Protein AF-A0A915NRF5-F1 (afdb_monomer_lite)

Foldseek 3Di:
DDPVVVVVVVVVVVVVVVVVVCVCPPPVNVVVVVVVQVVQLVVQVVVVVVVCVVVDPDVVQQFDDQDPLFTDGPSLVSHDPVVSVVCCVVPGDPSVVSVVVVVVVVVVVVD

Organism: NCBI:txid298350

Radius of gyration: 23.66 Å; chains: 1; bounding box: 40×30×78 Å

pLDDT: mean 70.32, std 11.98, range [45.25, 91.25]

Structure (mmCIF, N/CA/C/O backbone):
data_AF-A0A915NRF5-F1
#
_entry.id   AF-A0A915NRF5-F1
#
loop_
_atom_site.group_PDB
_atom_site.id
_atom_site.type_symbol
_atom_site.label_atom_id
_atom_site.label_alt_id
_atom_site.label_comp_id
_atom_site.label_asym_id
_atom_site.label_entity_id
_atom_site.label_seq_id
_atom_site.pdbx_PDB_ins_code
_atom_site.Cartn_x
_atom_site.Cartn_y
_atom_site.Cartn_z
_atom_site.occupancy
_atom_site.B_iso_or_equiv
_atom_site.auth_seq_id
_atom_site.auth_comp_id
_atom_site.auth_asym_id
_atom_site.auth_atom_id
_atom_site.pdbx_PDB_model_num
ATOM 1 N N . MET A 1 1 ? 14.522 -18.903 -43.498 1.00 59.91 1 MET A N 1
ATOM 2 C CA . MET A 1 1 ? 14.548 -17.567 -42.859 1.00 59.91 1 MET A CA 1
ATOM 3 C C . MET A 1 1 ? 16.004 -17.115 -42.798 1.00 59.91 1 MET A C 1
ATOM 5 O O . MET A 1 1 ? 16.814 -17.864 -42.272 1.00 59.91 1 MET A O 1
ATOM 9 N N . ASN A 1 2 ? 16.373 -15.987 -43.415 1.00 80.50 2 ASN A N 1
ATOM 10 C CA . ASN A 1 2 ? 17.784 -15.580 -43.529 1.00 80.50 2 ASN A CA 1
ATOM 11 C C . ASN A 1 2 ? 18.325 -15.015 -42.207 1.00 80.50 2 ASN A C 1
ATOM 13 O O . ASN A 1 2 ? 17.623 -14.271 -41.525 1.00 80.50 2 ASN A O 1
ATOM 17 N N . PHE A 1 3 ? 19.595 -15.298 -41.894 1.00 81.19 3 PHE A N 1
ATOM 18 C CA . PHE A 1 3 ? 20.288 -14.841 -40.676 1.00 81.19 3 PHE A CA 1
ATOM 19 C C . PHE A 1 3 ? 20.161 -13.323 -40.447 1.00 81.19 3 PHE A C 1
ATOM 21 O O . PHE A 1 3 ? 19.862 -12.876 -39.343 1.00 81.19 3 PHE A O 1
ATOM 28 N N . LYS A 1 4 ? 20.259 -12.524 -41.520 1.00 79.25 4 LYS A N 1
ATOM 29 C CA . LYS A 1 4 ? 20.054 -11.064 -41.477 1.00 79.25 4 LYS A CA 1
ATOM 30 C C . LYS A 1 4 ? 18.655 -10.660 -40.993 1.00 79.25 4 LYS A C 1
ATOM 32 O O . LYS A 1 4 ? 18.524 -9.699 -40.245 1.00 79.25 4 LYS A O 1
ATOM 37 N N . SER A 1 5 ? 17.623 -11.405 -41.391 1.00 81.19 5 SER A N 1
ATOM 38 C CA . SER A 1 5 ? 16.240 -11.151 -40.974 1.00 81.19 5 SER A CA 1
ATOM 39 C C . SER A 1 5 ? 16.033 -11.488 -39.498 1.00 81.19 5 SER A C 1
ATOM 41 O O . SER A 1 5 ? 15.318 -10.776 -38.802 1.00 81.19 5 SER A O 1
ATOM 43 N N . LEU A 1 6 ? 16.691 -12.544 -39.009 1.00 85.06 6 LEU A N 1
ATOM 44 C CA . LEU A 1 6 ? 16.634 -12.958 -37.608 1.00 85.06 6 LEU A CA 1
ATOM 45 C C . LEU A 1 6 ? 17.324 -11.929 -36.695 1.00 85.06 6 LEU A C 1
ATOM 47 O O . LEU A 1 6 ? 16.755 -11.523 -35.686 1.00 85.06 6 LEU A O 1
ATOM 51 N N . CYS A 1 7 ? 18.496 -11.426 -37.103 1.00 86.31 7 CYS A N 1
ATOM 52 C CA . CYS A 1 7 ? 19.190 -10.335 -36.411 1.00 86.31 7 CYS A CA 1
ATOM 53 C C . CYS A 1 7 ? 18.346 -9.056 -36.329 1.00 86.31 7 CYS A C 1
ATOM 55 O O . CYS A 1 7 ? 18.306 -8.432 -35.274 1.00 86.31 7 CYS A O 1
ATOM 57 N N . PHE A 1 8 ? 17.653 -8.672 -37.406 1.00 87.25 8 PHE A N 1
ATOM 58 C CA . PHE A 1 8 ? 16.799 -7.477 -37.409 1.00 87.25 8 PHE A CA 1
ATOM 59 C C . PHE A 1 8 ? 15.612 -7.589 -36.446 1.00 87.25 8 PHE A C 1
ATOM 61 O O . PHE A 1 8 ? 15.260 -6.609 -35.788 1.00 87.25 8 PHE A O 1
ATOM 68 N N . ILE A 1 9 ? 15.010 -8.777 -36.344 1.00 88.00 9 ILE A N 1
ATOM 69 C CA . ILE A 1 9 ? 13.910 -9.047 -35.410 1.00 88.00 9 ILE A CA 1
ATOM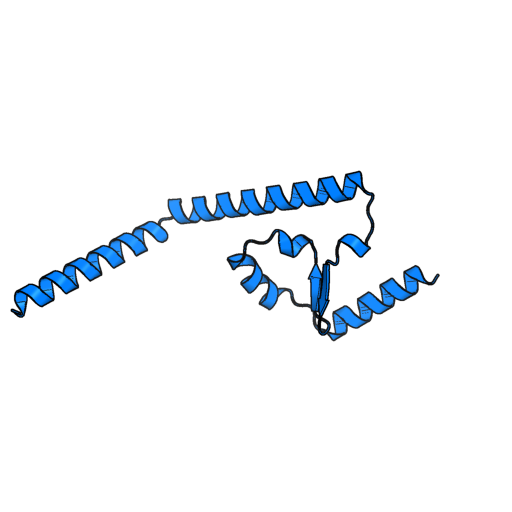 70 C C . ILE A 1 9 ? 14.413 -8.971 -33.965 1.00 88.00 9 ILE A C 1
ATOM 72 O O . ILE A 1 9 ? 13.809 -8.288 -33.141 1.00 88.00 9 ILE A O 1
ATOM 76 N N . ILE A 1 10 ? 15.548 -9.613 -33.670 1.00 89.19 10 ILE A N 1
ATOM 77 C CA . ILE A 1 10 ? 16.155 -9.587 -32.332 1.00 89.19 10 ILE A CA 1
ATOM 78 C C . ILE A 1 10 ? 16.546 -8.158 -31.941 1.00 89.19 10 ILE A C 1
ATOM 80 O O . ILE A 1 10 ? 16.243 -7.723 -30.834 1.00 89.19 10 ILE A O 1
ATOM 84 N N . LEU A 1 11 ? 17.158 -7.397 -32.852 1.00 91.25 11 LEU A N 1
ATOM 85 C CA . LEU A 1 11 ? 17.551 -6.012 -32.596 1.00 91.25 11 LEU A CA 1
ATOM 86 C C . LEU A 1 11 ? 16.337 -5.122 -32.290 1.00 91.25 11 LEU A C 1
ATOM 88 O O . LEU A 1 11 ? 16.381 -4.336 -31.347 1.00 91.25 11 LEU A O 1
ATOM 92 N N . ASN A 1 12 ? 15.240 -5.279 -33.037 1.00 87.50 12 ASN A N 1
ATOM 93 C CA . ASN A 1 12 ? 13.994 -4.556 -32.771 1.00 87.50 12 ASN A CA 1
ATOM 94 C C . ASN A 1 12 ? 13.384 -4.929 -31.417 1.00 87.50 12 ASN A C 1
ATOM 96 O O . ASN A 1 12 ? 12.937 -4.047 -30.686 1.00 87.50 12 ASN A O 1
ATOM 100 N N . LEU A 1 13 ? 13.371 -6.214 -31.058 1.00 88.12 13 LEU A N 1
ATOM 101 C CA . LEU A 1 13 ? 12.896 -6.662 -29.747 1.00 88.12 13 LEU A CA 1
ATOM 102 C C . LEU A 1 13 ? 13.720 -6.043 -28.615 1.00 88.12 13 LEU A C 1
ATOM 104 O O . LEU A 1 13 ? 13.149 -5.490 -27.678 1.00 88.12 13 LEU A O 1
ATOM 108 N N . LEU A 1 14 ? 15.049 -6.068 -28.731 1.00 90.44 14 LEU A N 1
ATOM 109 C CA . LEU A 1 14 ? 15.945 -5.477 -27.738 1.00 90.44 14 LEU A CA 1
ATOM 110 C C . LEU A 1 14 ? 15.737 -3.964 -27.609 1.00 90.44 14 LEU A C 1
ATOM 112 O O . LEU A 1 14 ? 15.640 -3.460 -26.494 1.00 90.44 14 LEU A O 1
ATOM 116 N N . LEU A 1 15 ? 15.598 -3.247 -28.727 1.00 91.12 15 LEU A N 1
ATOM 117 C CA . LEU A 1 15 ? 15.288 -1.814 -28.728 1.00 91.12 15 LEU A CA 1
ATOM 118 C C . LEU A 1 15 ? 13.968 -1.510 -28.016 1.00 91.12 15 LEU A C 1
ATOM 120 O O . LEU A 1 15 ? 13.927 -0.613 -27.178 1.00 91.12 15 LEU A O 1
ATOM 124 N N . ASN A 1 16 ? 12.910 -2.277 -28.288 1.00 85.25 16 ASN A N 1
ATOM 125 C CA . ASN A 1 16 ? 11.624 -2.095 -27.615 1.00 85.25 16 ASN A CA 1
ATOM 126 C C . ASN A 1 16 ? 11.730 -2.339 -26.104 1.00 85.25 16 ASN A C 1
ATOM 128 O O . ASN A 1 16 ? 11.222 -1.539 -25.321 1.00 85.25 16 ASN A O 1
ATOM 132 N N . VAL A 1 17 ? 12.437 -3.392 -25.679 1.00 87.88 17 VAL A N 1
ATOM 133 C CA . VAL A 1 17 ? 12.672 -3.665 -24.252 1.00 87.88 17 VAL A CA 1
ATOM 134 C C . VAL A 1 17 ? 13.436 -2.515 -23.595 1.00 87.88 17 VAL A C 1
ATOM 136 O O . VAL A 1 17 ? 13.030 -2.046 -22.535 1.00 87.88 17 VAL A O 1
ATOM 139 N N . ILE A 1 18 ? 14.498 -2.011 -24.232 1.00 88.56 18 ILE A N 1
ATOM 140 C CA . ILE A 1 18 ? 15.288 -0.884 -23.715 1.00 88.56 18 ILE A CA 1
ATOM 141 C C . ILE A 1 18 ? 14.419 0.368 -23.566 1.00 88.56 18 ILE A C 1
ATOM 143 O O . ILE A 1 18 ? 14.471 1.020 -22.524 1.00 88.56 18 ILE A O 1
ATOM 147 N N . VAL A 1 19 ? 13.598 0.688 -24.571 1.00 86.12 19 VAL A N 1
ATOM 148 C CA . VAL A 1 19 ? 12.701 1.853 -24.539 1.00 86.12 19 VAL A CA 1
ATOM 149 C C . VAL A 1 19 ? 11.688 1.735 -23.401 1.00 86.12 19 VAL A C 1
ATOM 151 O O . VAL A 1 19 ? 11.523 2.684 -22.634 1.00 86.12 19 VAL A O 1
ATOM 154 N N . VAL A 1 20 ? 11.055 0.569 -23.240 1.00 81.44 20 VAL A N 1
ATOM 155 C CA . VAL A 1 20 ? 10.091 0.328 -22.156 1.00 81.44 20 VAL A CA 1
ATOM 156 C C . VAL A 1 20 ? 10.765 0.467 -20.792 1.00 81.44 20 VAL A C 1
ATOM 158 O O . VAL A 1 20 ? 10.275 1.213 -19.948 1.00 81.44 20 VAL A O 1
ATOM 161 N N . VAL A 1 21 ? 11.915 -0.178 -20.586 1.00 78.81 21 VAL A N 1
ATOM 162 C CA . VAL A 1 21 ? 12.646 -0.138 -19.310 1.00 78.81 21 VAL A CA 1
ATOM 163 C C . VAL A 1 21 ? 13.095 1.285 -18.969 1.00 78.81 21 VAL A C 1
ATOM 165 O O . VAL A 1 21 ? 12.926 1.730 -17.831 1.00 78.81 21 VAL A O 1
ATOM 168 N N . ALA A 1 22 ? 13.635 2.023 -19.943 1.00 77.00 22 ALA A N 1
ATOM 169 C CA . ALA A 1 22 ? 14.066 3.406 -19.757 1.00 77.00 22 ALA A CA 1
ATOM 170 C C . ALA A 1 22 ? 12.892 4.326 -19.391 1.00 77.00 22 ALA A C 1
ATOM 172 O O . ALA A 1 22 ? 13.023 5.186 -18.520 1.00 77.00 22 ALA A O 1
ATOM 173 N N . PHE A 1 23 ? 11.728 4.114 -20.004 1.00 75.81 23 PHE A N 1
ATOM 174 C CA . PHE A 1 23 ? 10.518 4.866 -19.699 1.00 75.81 23 PHE A CA 1
ATOM 175 C C . PHE A 1 23 ? 9.987 4.556 -18.297 1.00 75.81 23 PHE A C 1
ATOM 177 O O . PHE A 1 23 ? 9.754 5.472 -17.511 1.00 75.81 23 PHE A O 1
ATOM 184 N N . THR A 1 24 ? 9.867 3.276 -17.935 1.00 72.19 24 THR A N 1
ATOM 185 C CA . THR A 1 24 ? 9.342 2.867 -16.622 1.00 72.19 24 THR A CA 1
ATOM 186 C C . THR A 1 24 ? 10.244 3.275 -15.457 1.00 72.19 24 THR A C 1
ATOM 188 O O . THR A 1 24 ? 9.747 3.496 -14.348 1.00 72.19 24 THR A O 1
ATOM 191 N N . ASN A 1 25 ? 11.551 3.397 -15.708 1.00 73.81 25 ASN A N 1
ATOM 192 C CA . ASN A 1 25 ? 12.550 3.835 -14.732 1.00 73.81 25 ASN A CA 1
ATOM 193 C C . ASN A 1 25 ? 12.832 5.339 -14.780 1.00 73.81 25 ASN A C 1
ATOM 195 O O . ASN A 1 25 ? 13.664 5.823 -14.010 1.00 73.81 25 ASN A O 1
ATOM 199 N N . SER A 1 26 ? 12.164 6.094 -15.658 1.00 80.81 26 SER A N 1
ATOM 200 C CA . SER A 1 26 ? 12.379 7.533 -15.705 1.00 80.81 26 SER A CA 1
ATOM 201 C C . SER A 1 26 ? 11.970 8.165 -14.363 1.00 80.81 26 SER A C 1
ATOM 203 O O . SER A 1 26 ? 10.969 7.752 -13.761 1.00 80.81 26 SER A O 1
ATOM 205 N N . PRO A 1 27 ? 12.703 9.182 -13.872 1.00 77.88 27 PRO A N 1
ATOM 206 C CA . PRO A 1 27 ? 12.399 9.810 -12.588 1.00 77.88 27 PRO A CA 1
ATOM 207 C C . PRO A 1 27 ? 10.960 10.330 -12.512 1.00 77.88 27 PRO A C 1
ATOM 209 O O . PRO A 1 27 ? 10.317 10.223 -11.472 1.00 77.88 27 PRO A O 1
ATOM 212 N N . GLN A 1 28 ? 10.433 10.842 -13.628 1.00 78.31 28 GLN A N 1
ATOM 213 C CA . GLN A 1 28 ? 9.067 11.354 -13.722 1.00 78.31 28 GLN A CA 1
ATOM 214 C C . GLN A 1 28 ? 8.030 10.242 -13.513 1.00 78.31 28 GLN A C 1
ATOM 216 O O . GLN A 1 28 ? 7.139 10.391 -12.678 1.00 78.31 28 GLN A O 1
ATOM 221 N N . TRP A 1 29 ? 8.186 9.099 -14.190 1.00 73.50 29 TRP A N 1
ATOM 222 C CA . TRP A 1 29 ? 7.283 7.952 -14.042 1.00 73.50 29 TRP A CA 1
ATOM 223 C C . TRP A 1 29 ? 7.336 7.336 -12.650 1.00 73.50 29 TRP A C 1
ATOM 225 O O . TRP A 1 29 ? 6.306 6.955 -12.092 1.00 73.50 29 TRP A O 1
ATOM 235 N N . VAL A 1 30 ? 8.530 7.245 -12.066 1.00 75.00 30 VAL A N 1
ATOM 236 C CA . VAL A 1 30 ? 8.706 6.740 -10.701 1.00 75.00 30 VAL A CA 1
ATOM 237 C C . VAL A 1 30 ? 8.032 7.671 -9.690 1.00 75.00 30 VAL A C 1
ATOM 239 O O . VAL A 1 30 ? 7.300 7.197 -8.820 1.00 75.00 30 VAL A O 1
ATOM 242 N N . MET A 1 31 ? 8.236 8.986 -9.806 1.00 70.94 31 MET A N 1
ATOM 243 C CA . MET A 1 31 ? 7.621 9.965 -8.904 1.00 70.94 31 MET A CA 1
ATOM 244 C C . MET A 1 31 ? 6.099 9.992 -9.036 1.00 70.94 31 MET A C 1
ATOM 246 O O . MET A 1 31 ? 5.406 10.040 -8.021 1.00 70.94 31 MET A O 1
ATOM 250 N N . GLN A 1 32 ? 5.569 9.903 -10.257 1.00 78.94 32 GLN A N 1
ATOM 251 C CA . GLN A 1 32 ? 4.127 9.876 -10.486 1.00 78.94 32 GLN A CA 1
ATOM 252 C C . GLN A 1 32 ? 3.485 8.630 -9.864 1.00 78.94 32 GLN A C 1
ATOM 254 O O . GLN A 1 32 ? 2.544 8.766 -9.086 1.00 78.94 32 GLN A O 1
ATOM 259 N N . ARG A 1 33 ? 4.070 7.438 -10.064 1.00 76.00 33 ARG A N 1
ATOM 260 C CA . ARG A 1 33 ? 3.610 6.203 -9.402 1.00 76.00 33 ARG A CA 1
ATOM 261 C C . ARG A 1 33 ? 3.634 6.311 -7.877 1.00 76.00 33 ARG A C 1
ATOM 263 O O . ARG A 1 33 ? 2.684 5.886 -7.225 1.00 76.00 33 ARG A O 1
ATOM 270 N N . LYS A 1 34 ? 4.689 6.899 -7.300 1.00 77.31 34 LYS A N 1
ATOM 271 C CA . LYS A 1 34 ? 4.774 7.136 -5.848 1.00 77.31 34 LYS A CA 1
ATOM 272 C C . LYS A 1 34 ? 3.706 8.117 -5.360 1.00 77.31 34 LYS A C 1
ATOM 274 O O . LYS A 1 34 ? 3.101 7.879 -4.320 1.00 77.31 34 LYS A O 1
ATOM 279 N N . SER A 1 35 ? 3.451 9.191 -6.108 1.00 80.94 35 SER A N 1
ATOM 280 C CA . SER A 1 35 ? 2.414 10.175 -5.775 1.00 80.94 35 SER A CA 1
ATOM 281 C C . SER A 1 35 ? 1.015 9.564 -5.827 1.00 80.94 35 SER A C 1
ATOM 283 O O . SER A 1 35 ? 0.228 9.758 -4.902 1.00 80.94 35 SER A O 1
ATOM 285 N N . ASP A 1 36 ? 0.713 8.787 -6.866 1.00 83.50 36 ASP A N 1
ATOM 286 C CA . ASP A 1 36 ? -0.584 8.129 -7.017 1.00 83.50 36 ASP A CA 1
ATOM 287 C C . ASP A 1 36 ? -0.812 7.087 -5.918 1.00 83.50 36 ASP A C 1
ATOM 289 O O . ASP A 1 36 ? -1.902 7.025 -5.342 1.00 83.50 36 ASP A O 1
ATOM 293 N N . ARG A 1 37 ? 0.241 6.344 -5.552 1.00 78.06 37 ARG A N 1
ATOM 294 C CA . ARG A 1 37 ? 0.228 5.406 -4.423 1.00 78.06 37 ARG A CA 1
ATOM 295 C C . ARG A 1 37 ? -0.019 6.121 -3.094 1.00 78.06 37 ARG A C 1
ATOM 297 O O . ARG A 1 37 ? -0.908 5.726 -2.347 1.00 78.06 37 ARG A O 1
ATOM 304 N N . TYR A 1 38 ? 0.680 7.228 -2.838 1.00 79.44 38 TYR A N 1
ATOM 305 C CA . TYR A 1 38 ? 0.456 8.051 -1.646 1.00 79.44 38 TYR A CA 1
ATOM 306 C C . TYR A 1 38 ? -0.994 8.560 -1.571 1.00 79.44 38 TYR A C 1
ATOM 308 O O . TYR A 1 38 ? -1.661 8.380 -0.555 1.00 79.44 38 TYR A O 1
ATOM 316 N N . LYS A 1 39 ? -1.522 9.117 -2.670 1.00 85.06 39 LYS A N 1
ATOM 317 C CA . LYS A 1 39 ? -2.910 9.610 -2.746 1.00 85.06 39 LYS A CA 1
ATOM 318 C C . LYS A 1 39 ? -3.944 8.500 -2.569 1.00 85.06 39 LYS A C 1
ATOM 320 O O . LYS A 1 39 ? -5.068 8.766 -2.141 1.00 85.06 39 LYS A O 1
ATOM 325 N N . PHE A 1 40 ? -3.634 7.272 -2.975 1.00 84.94 40 PHE A N 1
ATOM 326 C CA . PHE A 1 40 ? -4.496 6.121 -2.725 1.00 84.94 40 PHE A CA 1
ATOM 327 C C . PHE A 1 40 ? -4.529 5.786 -1.228 1.00 84.94 40 PHE A C 1
ATOM 329 O O . PHE A 1 40 ? -5.613 5.792 -0.638 1.00 84.94 40 PHE A O 1
ATOM 336 N N . ASN A 1 41 ? -3.357 5.598 -0.614 1.00 80.56 41 ASN A N 1
ATOM 337 C CA . ASN A 1 41 ? -3.229 5.252 0.803 1.00 80.56 41 ASN A CA 1
ATOM 338 C C . ASN A 1 41 ? -3.890 6.322 1.692 1.00 80.56 41 ASN A C 1
ATOM 340 O O . ASN A 1 41 ? -4.684 5.998 2.574 1.00 80.56 41 ASN A O 1
ATOM 344 N N . GLU A 1 42 ? -3.636 7.604 1.413 1.00 82.50 42 GLU A N 1
ATOM 345 C CA . GLU A 1 42 ? -4.211 8.741 2.142 1.00 82.50 42 GLU A CA 1
ATOM 346 C C .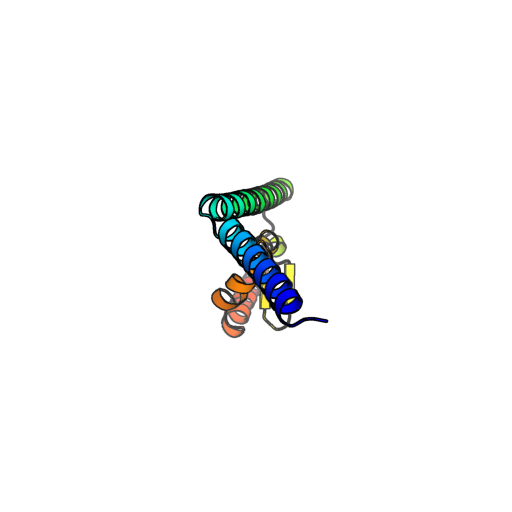 GLU A 1 42 ? -5.746 8.754 2.073 1.00 82.50 42 GLU A C 1
ATOM 348 O O . GLU A 1 42 ? -6.421 8.874 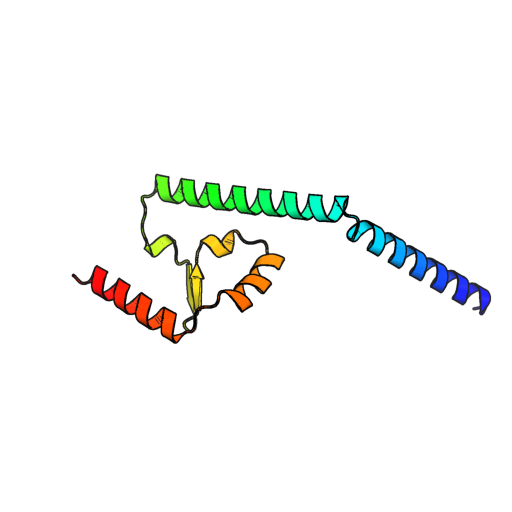3.097 1.00 82.50 42 GLU A O 1
ATOM 353 N N . ARG A 1 43 ? -6.325 8.559 0.879 1.00 87.00 43 ARG A N 1
ATOM 354 C CA . ARG A 1 43 ? -7.787 8.503 0.711 1.00 87.00 43 ARG A CA 1
ATOM 355 C C . ARG A 1 43 ? -8.413 7.332 1.461 1.00 87.00 43 ARG A C 1
ATOM 357 O O . ARG A 1 43 ? -9.490 7.494 2.031 1.00 87.00 43 ARG A O 1
ATOM 364 N N . CYS A 1 44 ? -7.768 6.169 1.456 1.00 85.06 44 CYS A N 1
ATOM 365 C CA . CYS A 1 44 ? -8.254 5.005 2.188 1.00 85.06 44 CYS A CA 1
ATOM 366 C C . CYS A 1 44 ? -8.221 5.239 3.707 1.00 85.06 44 CYS A C 1
ATOM 368 O O . CYS A 1 44 ? -9.2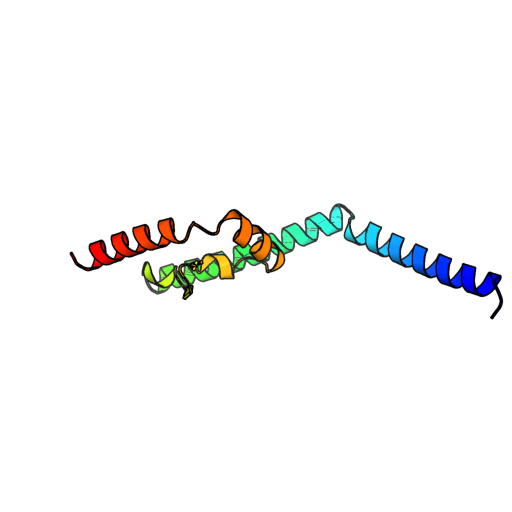34 5.045 4.380 1.00 85.06 44 CYS A O 1
ATOM 370 N N . MET A 1 45 ? -7.100 5.745 4.231 1.00 80.69 45 MET A N 1
ATOM 371 C CA . MET A 1 45 ? -6.939 6.032 5.659 1.00 80.69 45 MET A CA 1
ATOM 372 C C . MET A 1 45 ? -7.945 7.072 6.156 1.00 80.69 45 MET A C 1
ATOM 374 O O . MET A 1 45 ? -8.534 6.892 7.220 1.00 80.69 45 MET A O 1
ATOM 378 N N . ASN A 1 46 ? -8.200 8.122 5.370 1.00 84.50 46 ASN A N 1
ATOM 379 C CA . ASN A 1 46 ? -9.201 9.130 5.717 1.00 84.50 46 ASN A CA 1
ATOM 380 C C . ASN A 1 46 ? -10.614 8.534 5.782 1.00 84.50 46 ASN A C 1
ATOM 382 O O . ASN A 1 46 ? -11.335 8.805 6.734 1.00 84.50 46 ASN A O 1
ATOM 386 N N . ARG A 1 47 ? -10.993 7.640 4.856 1.00 83.31 47 ARG A N 1
ATOM 387 C CA . ARG A 1 47 ? -12.290 6.940 4.943 1.00 83.31 47 ARG A CA 1
ATOM 388 C C . ARG A 1 47 ? -12.400 6.080 6.198 1.00 83.31 47 ARG A C 1
ATOM 390 O O . ARG A 1 47 ? -13.434 6.100 6.856 1.00 83.31 47 ARG A O 1
ATOM 397 N N . GLN A 1 48 ? -11.346 5.337 6.541 1.00 77.88 48 GLN A N 1
ATOM 398 C CA . GLN A 1 48 ? -11.344 4.532 7.765 1.00 77.88 48 GLN A CA 1
ATOM 399 C C . GLN A 1 48 ? -11.455 5.407 9.016 1.00 77.88 48 GLN A C 1
ATOM 401 O O . GLN A 1 48 ? -12.172 5.050 9.950 1.00 77.88 48 GLN A O 1
ATOM 406 N N . LYS A 1 49 ? -10.779 6.560 9.029 1.00 77.06 49 LYS A N 1
ATOM 407 C CA . LYS A 1 49 ? -10.893 7.548 10.102 1.00 77.06 49 LYS A CA 1
ATOM 408 C C . LYS A 1 49 ? -12.324 8.078 10.217 1.00 77.06 49 LYS A C 1
ATOM 410 O O . LYS A 1 49 ? -12.879 8.027 11.310 1.00 77.06 49 LYS A O 1
ATOM 415 N N . ASP A 1 50 ? -12.938 8.490 9.111 1.00 82.62 50 ASP A N 1
ATOM 416 C CA . ASP A 1 50 ? -14.320 8.984 9.091 1.00 82.62 50 ASP A CA 1
ATOM 417 C C . ASP A 1 50 ? -15.308 7.920 9.599 1.00 82.62 50 ASP A C 1
ATOM 419 O O . ASP A 1 50 ? -16.244 8.222 10.338 1.00 82.62 50 ASP A O 1
ATOM 423 N N . GLU A 1 51 ? -15.104 6.650 9.235 1.00 77.62 51 GLU A N 1
ATOM 424 C CA . GLU A 1 51 ? -15.894 5.536 9.767 1.00 77.62 51 GLU A CA 1
ATOM 425 C C . GLU A 1 51 ? -15.704 5.368 11.280 1.00 77.62 51 GLU A C 1
ATOM 427 O O . GLU A 1 51 ? -16.681 5.184 12.009 1.00 77.62 51 GLU A O 1
ATOM 432 N N . LEU A 1 52 ? -14.466 5.431 11.773 1.00 72.19 52 LEU A N 1
ATOM 433 C CA . LEU A 1 52 ? -14.171 5.324 13.204 1.00 72.19 52 LEU A CA 1
ATOM 434 C C . LEU A 1 52 ? -14.779 6.486 13.999 1.00 72.19 52 LEU A C 1
ATOM 436 O O . LEU A 1 52 ? -15.316 6.261 15.081 1.00 72.19 52 LEU A O 1
ATOM 440 N N . GLU A 1 53 ? -14.743 7.704 13.461 1.00 74.56 53 GLU A N 1
ATOM 441 C CA . GLU A 1 53 ? -15.370 8.877 14.078 1.00 74.56 53 GLU A CA 1
ATOM 442 C C . GLU A 1 53 ? -16.901 8.753 14.100 1.00 74.56 53 GLU A C 1
ATOM 444 O O . GLU A 1 53 ? -17.524 9.029 15.124 1.00 74.56 53 GLU A O 1
ATOM 449 N N . ARG A 1 54 ? -17.519 8.264 13.015 1.00 75.50 54 ARG A N 1
ATOM 450 C CA . ARG A 1 54 ? -18.982 8.092 12.928 1.00 75.50 54 ARG A CA 1
ATOM 451 C C . ARG A 1 54 ? -19.535 7.017 13.854 1.00 75.50 54 ARG A C 1
ATOM 453 O O . ARG A 1 54 ? -20.637 7.172 14.371 1.00 75.50 54 ARG A O 1
ATOM 460 N N . PHE A 1 55 ? -18.821 5.909 14.018 1.00 69.06 55 PHE A N 1
ATOM 461 C CA . PHE A 1 55 ? -19.310 4.757 14.781 1.00 69.06 55 PHE A CA 1
ATOM 462 C C . PHE A 1 55 ? -18.724 4.657 16.198 1.00 69.06 55 PHE A C 1
ATOM 464 O O . PHE A 1 55 ? -19.040 3.709 16.920 1.00 69.06 55 PHE A O 1
ATOM 471 N N . GLY A 1 56 ? -17.890 5.621 16.595 1.00 61.31 56 GLY A N 1
ATOM 472 C CA . GLY A 1 56 ? -17.130 5.592 17.838 1.00 61.31 56 GLY A CA 1
ATOM 473 C C . GLY A 1 56 ? -15.898 4.683 17.751 1.00 61.31 56 GLY A C 1
ATOM 474 O O . GLY A 1 56 ? -15.876 3.674 17.040 1.00 61.31 56 GLY A O 1
ATOM 475 N N . VAL A 1 57 ? -14.854 5.038 18.507 1.00 57.03 57 VAL A N 1
ATOM 476 C CA . VAL A 1 57 ? -13.577 4.311 18.551 1.00 57.03 57 VAL A CA 1
ATOM 477 C C . VAL A 1 57 ? -13.770 2.974 19.274 1.00 57.03 57 VAL A C 1
ATOM 479 O O . VAL A 1 57 ? -13.499 2.845 20.463 1.00 57.03 57 VAL A O 1
ATOM 482 N N . GLN A 1 58 ? -14.266 1.959 18.569 1.00 57.28 58 GLN A N 1
ATOM 483 C CA . GLN A 1 58 ? -14.258 0.589 19.074 1.00 57.28 58 GLN A CA 1
ATOM 484 C C . GLN A 1 58 ? -12.885 -0.035 18.768 1.00 57.28 58 GLN A C 1
ATOM 486 O O . GLN A 1 58 ? -12.599 -0.299 17.598 1.00 57.28 58 GLN A O 1
ATOM 491 N N . PRO A 1 59 ? -12.030 -0.310 19.774 1.00 51.75 59 PRO A N 1
ATOM 492 C CA . PRO A 1 59 ? -10.671 -0.826 19.563 1.00 51.75 59 PRO A CA 1
ATOM 493 C C . PRO A 1 59 ? -10.630 -2.163 18.803 1.00 51.75 59 PRO A C 1
ATOM 495 O O . PRO A 1 59 ? -9.646 -2.464 18.131 1.00 51.75 59 PRO A O 1
ATOM 498 N N . LEU A 1 60 ? -11.720 -2.937 18.834 1.00 50.72 60 LEU A N 1
ATOM 499 C CA . LEU A 1 60 ? -11.868 -4.187 18.084 1.00 50.72 60 LEU A CA 1
ATOM 500 C C . LEU A 1 60 ? -12.021 -4.002 16.566 1.00 50.72 60 LEU A C 1
ATOM 502 O O . LEU A 1 60 ? -11.709 -4.929 15.830 1.00 50.72 60 LEU A O 1
ATOM 506 N N . ARG A 1 61 ? -12.423 -2.823 16.068 1.00 55.12 61 ARG A N 1
ATOM 507 C CA . ARG A 1 61 ? -12.516 -2.569 14.614 1.00 55.12 61 ARG A CA 1
ATOM 508 C C . ARG A 1 61 ? -11.162 -2.355 13.945 1.00 55.12 61 ARG A C 1
ATOM 510 O O . ARG A 1 61 ? -11.091 -2.328 12.722 1.00 55.12 61 ARG A O 1
ATOM 517 N N . ALA A 1 62 ? -10.095 -2.187 14.724 1.00 58.06 62 ALA A N 1
ATOM 518 C CA . ALA A 1 62 ? -8.744 -2.069 14.190 1.00 58.06 62 ALA A CA 1
ATOM 519 C C . ALA A 1 62 ? -8.142 -3.431 13.799 1.00 58.06 62 ALA A C 1
ATOM 521 O O . ALA A 1 62 ? -7.165 -3.456 13.053 1.00 58.06 62 ALA A O 1
ATOM 522 N N . VAL A 1 63 ? -8.710 -4.548 14.276 1.00 59.50 63 VAL A N 1
ATOM 523 C CA . VAL A 1 63 ? -8.240 -5.910 13.988 1.00 59.50 63 VAL A CA 1
ATOM 524 C C . VAL A 1 63 ? -9.265 -6.617 13.106 1.00 59.50 63 VAL A C 1
ATOM 526 O O . VAL A 1 63 ? -10.400 -6.827 13.516 1.00 59.50 63 VAL A O 1
ATOM 529 N N . VAL A 1 64 ? -8.859 -6.988 11.894 1.00 60.28 64 VAL A N 1
ATOM 530 C CA . VAL A 1 64 ? -9.747 -7.593 10.884 1.00 60.28 64 VAL A CA 1
ATOM 531 C C . VAL A 1 64 ? -9.740 -9.117 10.985 1.00 60.28 64 VAL A C 1
ATOM 533 O O . VAL A 1 64 ? -10.771 -9.759 10.812 1.00 60.28 64 VAL A O 1
ATOM 536 N N . ALA A 1 65 ? -8.587 -9.713 11.298 1.00 59.41 65 ALA A N 1
ATOM 537 C CA . ALA A 1 65 ? -8.452 -11.156 11.456 1.00 59.41 65 ALA A CA 1
ATOM 538 C C . ALA A 1 65 ? -7.268 -11.526 12.357 1.00 59.41 65 ALA A C 1
ATOM 540 O O . ALA A 1 65 ? -6.246 -10.838 12.396 1.00 59.41 65 ALA A O 1
ATOM 541 N N . VAL A 1 66 ? -7.396 -12.668 13.035 1.00 57.50 66 VAL A N 1
ATOM 542 C CA . VAL A 1 66 ? -6.283 -13.364 13.690 1.00 57.50 66 VAL A CA 1
ATOM 543 C C . VAL A 1 66 ? -6.205 -14.763 13.086 1.00 57.50 66 VAL A C 1
ATOM 545 O O . VAL A 1 66 ? -7.094 -15.581 13.310 1.00 57.50 66 VAL A O 1
ATOM 548 N N . LYS A 1 67 ? -5.159 -15.050 12.303 1.00 52.81 67 LYS A N 1
ATOM 549 C CA . LYS A 1 67 ? -4.923 -16.382 11.716 1.00 52.81 67 LYS A CA 1
ATOM 550 C C . LYS A 1 67 ? -3.517 -16.841 12.073 1.00 52.81 67 LYS A C 1
ATOM 552 O O . LYS A 1 67 ? -2.554 -16.144 11.771 1.00 52.81 67 LYS A O 1
ATOM 557 N N . ASN A 1 68 ? -3.389 -17.995 12.731 1.00 53.78 68 ASN A N 1
ATOM 558 C CA . ASN A 1 68 ? -2.099 -18.575 13.138 1.00 53.78 68 ASN A CA 1
ATOM 559 C C . ASN A 1 68 ? -1.174 -17.566 13.849 1.00 53.78 68 ASN A C 1
ATOM 561 O O . ASN A 1 68 ? -0.002 -17.438 13.499 1.00 53.78 68 ASN A O 1
ATOM 565 N N . SER A 1 69 ? -1.715 -16.801 14.803 1.00 55.75 69 SER A N 1
ATOM 566 C CA . SER A 1 69 ? -0.974 -15.768 15.549 1.00 55.75 69 SER A CA 1
ATOM 567 C C . SER A 1 69 ? -0.483 -14.582 14.714 1.00 55.75 69 SER A C 1
ATOM 569 O O . SER A 1 69 ? 0.286 -13.778 15.227 1.00 55.75 69 SER A O 1
ATOM 571 N N . SER A 1 70 ? -0.919 -14.449 13.460 1.00 54.34 70 SER A N 1
ATOM 572 C CA . SER A 1 70 ? -0.707 -13.250 12.648 1.00 54.34 70 SER A CA 1
ATOM 573 C C . SER A 1 70 ? -1.881 -12.300 12.866 1.00 54.34 70 SER A C 1
ATOM 575 O O . SER A 1 70 ? -3.040 -12.707 12.754 1.00 54.34 70 SER A O 1
ATOM 577 N N . LEU A 1 71 ? -1.573 -11.058 13.238 1.00 62.66 71 LEU A N 1
ATOM 578 C CA . LEU A 1 71 ? -2.552 -10.021 13.543 1.00 62.66 71 LEU A CA 1
ATOM 579 C C . LEU A 1 71 ? -2.725 -9.139 12.308 1.00 62.66 71 LEU A C 1
ATOM 581 O O . LEU A 1 71 ? -1.781 -8.467 11.897 1.00 62.66 71 LEU A O 1
ATOM 585 N N . TRP A 1 72 ? -3.920 -9.156 11.717 1.00 62.19 72 TRP A N 1
ATOM 586 C CA . TRP A 1 72 ? -4.234 -8.312 10.569 1.00 62.19 72 TRP A CA 1
ATOM 587 C C . TRP A 1 72 ? -4.862 -7.007 11.043 1.00 62.19 72 TRP A C 1
ATOM 589 O O . TRP A 1 72 ? -5.993 -6.994 11.542 1.00 62.19 72 TRP A O 1
ATOM 599 N N . LEU A 1 73 ? -4.116 -5.912 10.914 1.00 67.81 73 LEU A N 1
ATOM 600 C CA . LEU A 1 73 ? -4.617 -4.576 11.209 1.00 67.81 73 LEU A CA 1
ATOM 601 C C . LEU A 1 73 ? -5.391 -4.021 10.018 1.00 67.81 73 LEU A C 1
ATOM 603 O O . LEU A 1 73 ? -4.986 -4.179 8.870 1.00 67.81 73 LEU A O 1
ATOM 607 N N . ARG A 1 74 ? -6.468 -3.290 10.299 1.00 66.19 74 ARG A N 1
ATOM 608 C CA . ARG A 1 74 ? -7.305 -2.654 9.274 1.00 66.19 74 ARG A CA 1
ATOM 609 C C . ARG A 1 74 ? -6.548 -1.601 8.459 1.00 66.19 74 ARG A C 1
ATOM 611 O O . ARG A 1 74 ? -6.835 -1.415 7.283 1.00 66.19 74 ARG A O 1
ATOM 618 N N . CYS A 1 75 ? -5.514 -0.981 9.032 1.00 67.00 75 CYS A N 1
ATOM 619 C CA . CYS A 1 75 ? -4.644 -0.057 8.299 1.00 67.00 75 CYS A CA 1
ATOM 620 C C . CYS A 1 75 ? -3.830 -0.737 7.183 1.00 67.00 75 CYS A C 1
ATOM 622 O O . CYS A 1 75 ? -3.461 -0.066 6.222 1.00 67.00 75 CYS A O 1
ATOM 624 N N . PHE A 1 76 ? -3.595 -2.055 7.255 1.00 71.88 76 PHE A N 1
ATOM 625 C CA . PHE A 1 76 ? -2.947 -2.796 6.169 1.00 71.88 76 PHE A CA 1
ATOM 626 C C . PHE A 1 76 ? -3.858 -2.978 4.951 1.00 71.88 76 PHE A C 1
ATOM 628 O O . PHE A 1 76 ? -3.352 -3.179 3.855 1.00 71.88 76 PHE A O 1
ATOM 635 N N . GLU A 1 77 ? -5.180 -2.817 5.091 1.00 72.81 77 GLU A N 1
ATOM 636 C CA . GLU A 1 77 ? -6.101 -2.800 3.941 1.00 72.81 77 GLU A CA 1
ATOM 637 C C . GLU A 1 77 ? -5.884 -1.579 3.035 1.00 72.81 77 GLU A C 1
ATOM 639 O O . GLU A 1 77 ? -6.265 -1.599 1.867 1.00 72.81 77 GLU A O 1
ATOM 644 N N . CYS A 1 78 ? -5.280 -0.513 3.568 1.00 76.62 78 CYS A N 1
ATOM 645 C CA . CYS A 1 78 ? -4.977 0.701 2.818 1.00 76.62 78 CYS A CA 1
ATOM 646 C C . CYS A 1 78 ? -3.592 0.690 2.167 1.00 76.62 78 CYS A C 1
ATOM 648 O O . CYS A 1 78 ? -3.249 1.664 1.498 1.00 76.62 78 CYS A O 1
ATOM 650 N N . LEU A 1 79 ? -2.793 -0.364 2.364 1.00 71.75 79 LEU A N 1
ATOM 651 C CA . LEU A 1 79 ? -1.520 -0.507 1.669 1.00 71.75 79 LEU A CA 1
ATOM 652 C C . LEU A 1 79 ? -1.759 -0.942 0.228 1.00 71.75 79 LEU A C 1
ATOM 654 O O . LEU A 1 79 ? -2.604 -1.787 -0.067 1.00 71.75 79 LEU A O 1
ATOM 658 N N . HIS A 1 80 ? -0.967 -0.381 -0.677 1.00 70.62 80 HIS A N 1
ATOM 659 C CA . HIS A 1 80 ? -0.871 -0.918 -2.022 1.00 70.62 80 HIS A CA 1
ATOM 660 C C . HIS A 1 80 ? -0.293 -2.347 -1.955 1.00 70.62 80 HIS A C 1
ATOM 662 O O . HIS A 1 80 ? 0.609 -2.563 -1.148 1.00 70.62 80 HIS A O 1
ATOM 668 N N . PRO A 1 81 ? -0.737 -3.304 -2.794 1.00 65.94 81 PRO A N 1
ATOM 669 C CA . PRO A 1 81 ? -0.249 -4.690 -2.764 1.00 65.94 81 PRO A CA 1
ATOM 670 C C . PRO A 1 81 ? 1.283 -4.798 -2.750 1.00 65.94 81 PRO A C 1
ATOM 672 O O . PRO A 1 81 ? 1.847 -5.435 -1.873 1.00 65.94 81 PRO A O 1
ATOM 675 N N . ASP A 1 82 ? 1.953 -4.055 -3.634 1.00 65.94 82 ASP A N 1
ATOM 676 C CA . ASP A 1 82 ? 3.420 -3.981 -3.674 1.00 65.94 82 ASP A CA 1
ATOM 677 C C . ASP A 1 82 ? 4.079 -3.487 -2.368 1.00 65.94 82 ASP A C 1
ATOM 679 O O . ASP A 1 82 ? 5.228 -3.825 -2.105 1.00 65.94 82 ASP A O 1
ATOM 683 N N . ASP A 1 83 ? 3.397 -2.649 -1.578 1.00 65.75 83 ASP A N 1
ATOM 684 C CA . ASP A 1 83 ? 3.899 -2.186 -0.275 1.00 65.75 83 ASP A CA 1
ATOM 685 C C . ASP A 1 83 ? 3.561 -3.188 0.840 1.00 65.75 83 ASP A C 1
ATOM 687 O O . ASP A 1 83 ? 4.249 -3.229 1.858 1.00 65.75 83 ASP A O 1
ATOM 691 N N . ALA A 1 84 ? 2.486 -3.967 0.675 1.00 61.72 84 ALA A N 1
ATOM 692 C CA . ALA A 1 84 ? 2.014 -4.935 1.658 1.00 61.72 84 ALA A CA 1
ATOM 693 C C . ALA A 1 84 ? 2.994 -6.104 1.814 1.00 61.72 84 ALA A C 1
ATOM 695 O O . ALA A 1 84 ? 3.270 -6.496 2.946 1.00 61.72 84 ALA A O 1
ATOM 696 N N . ASP A 1 85 ? 3.576 -6.585 0.711 1.00 60.50 85 ASP A N 1
ATOM 697 C CA . ASP A 1 85 ? 4.577 -7.660 0.730 1.00 60.50 85 ASP A CA 1
ATOM 698 C C . ASP A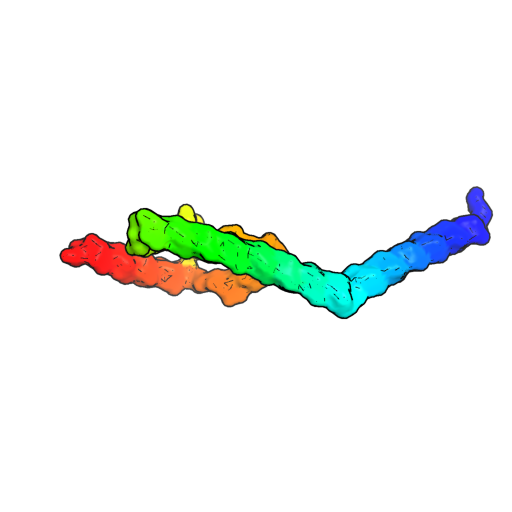 1 85 ? 5.856 -7.221 1.468 1.00 60.50 85 ASP A C 1
ATOM 700 O O . ASP A 1 85 ? 6.377 -7.937 2.323 1.00 60.50 85 ASP A O 1
ATOM 704 N N . GLU A 1 86 ? 6.331 -5.993 1.216 1.00 61.38 86 GLU A N 1
ATOM 705 C CA . GLU A 1 86 ? 7.506 -5.444 1.907 1.00 61.38 86 GLU A CA 1
ATOM 706 C C . GLU A 1 86 ? 7.232 -5.191 3.401 1.00 61.38 86 GLU A C 1
ATOM 708 O O . GLU A 1 86 ? 8.121 -5.345 4.249 1.00 61.38 86 GLU A O 1
ATOM 713 N N . LEU A 1 87 ? 6.002 -4.794 3.745 1.00 62.22 87 LEU A N 1
ATOM 714 C CA . LEU A 1 87 ? 5.605 -4.590 5.132 1.00 62.22 87 LEU A CA 1
ATOM 715 C C . LEU A 1 87 ? 5.394 -5.904 5.878 1.00 62.22 87 LEU A C 1
ATOM 717 O O . LEU A 1 87 ? 5.759 -5.956 7.050 1.00 62.22 87 LEU A O 1
ATOM 721 N N . GLU A 1 88 ? 4.840 -6.951 5.262 1.00 58.12 88 GLU A N 1
ATOM 722 C CA . GLU A 1 88 ? 4.634 -8.229 5.952 1.00 58.12 88 GLU A CA 1
ATOM 723 C C . GLU A 1 88 ? 5.972 -8.788 6.451 1.00 58.12 88 GLU A C 1
ATOM 725 O O . GLU A 1 88 ? 6.084 -9.154 7.621 1.00 58.12 88 GLU A O 1
ATOM 730 N N . ASP A 1 89 ? 7.022 -8.732 5.634 1.00 59.84 89 ASP A N 1
ATOM 731 C CA . ASP A 1 89 ? 8.347 -9.217 6.025 1.00 59.84 89 ASP A CA 1
ATOM 732 C C . ASP A 1 89 ? 9.011 -8.364 7.121 1.00 59.84 89 ASP A C 1
ATOM 734 O O . ASP A 1 89 ? 9.727 -8.889 7.978 1.00 59.84 89 ASP A O 1
ATOM 738 N N . LYS A 1 90 ? 8.770 -7.045 7.136 1.00 59.56 90 LYS A N 1
ATOM 739 C CA . LYS A 1 90 ? 9.399 -6.115 8.096 1.00 59.56 90 LYS A CA 1
ATOM 740 C C . LYS A 1 90 ? 8.628 -5.940 9.401 1.00 59.56 90 LYS A C 1
ATOM 742 O O . LYS A 1 90 ? 9.238 -5.668 10.435 1.00 59.56 90 LYS A O 1
ATOM 747 N N . TRP A 1 91 ? 7.301 -6.028 9.357 1.00 57.38 91 TRP A N 1
ATOM 748 C CA . TRP A 1 91 ? 6.416 -5.632 10.455 1.00 57.38 91 TRP A CA 1
ATOM 749 C C . TRP A 1 91 ? 5.685 -6.786 11.126 1.00 57.38 91 TRP A C 1
ATOM 751 O O . TRP A 1 91 ? 5.053 -6.529 12.152 1.00 57.38 91 TRP A O 1
ATOM 761 N N . LYS A 1 92 ? 5.770 -8.028 10.622 1.00 60.28 92 LYS A N 1
ATOM 762 C CA . LYS A 1 92 ? 5.153 -9.191 11.277 1.00 60.28 92 LYS A CA 1
ATOM 763 C C . LYS A 1 92 ? 5.719 -9.332 12.690 1.00 60.28 92 LYS A C 1
ATOM 765 O O . LYS A 1 92 ? 6.868 -9.745 12.865 1.00 60.28 92 LYS A O 1
ATOM 770 N N . PRO A 1 93 ? 4.944 -8.981 13.732 1.00 56.25 93 PRO A N 1
ATOM 771 C CA . PRO A 1 93 ? 5.419 -9.153 15.086 1.00 56.25 93 PRO A CA 1
ATOM 772 C C . PRO A 1 93 ? 5.571 -10.651 15.328 1.00 56.25 93 PRO A C 1
ATOM 774 O O . PRO A 1 93 ? 4.804 -11.456 14.789 1.00 56.25 93 PRO A O 1
ATOM 777 N N . SER A 1 94 ? 6.537 -11.045 16.159 1.00 59.59 94 SER A N 1
ATOM 778 C CA . SER A 1 94 ? 6.676 -12.460 16.481 1.00 59.59 94 SER A CA 1
ATOM 779 C C . SER A 1 94 ? 5.351 -12.998 17.055 1.00 59.59 94 SER A C 1
ATOM 781 O O . SER A 1 94 ? 4.685 -12.298 17.832 1.00 59.59 94 SER A O 1
ATOM 783 N N . PRO A 1 95 ? 4.951 -14.238 16.720 1.00 56.19 95 PRO A N 1
ATOM 784 C CA . PRO A 1 95 ? 3.729 -14.857 17.243 1.00 56.19 95 PRO A CA 1
ATOM 785 C C . PRO A 1 95 ? 3.591 -14.738 18.772 1.00 56.19 95 PRO A C 1
ATOM 787 O O . PRO A 1 95 ? 2.507 -14.522 19.314 1.00 56.19 95 PRO A O 1
ATOM 790 N N . SER A 1 96 ? 4.722 -14.809 19.475 1.00 55.97 96 SER A N 1
ATOM 791 C CA . SER A 1 96 ? 4.843 -14.682 20.928 1.00 55.97 96 SER A CA 1
ATOM 792 C C . SER A 1 96 ? 4.703 -13.243 21.455 1.00 55.97 96 SER A C 1
ATOM 794 O O . SER A 1 96 ? 4.348 -13.051 22.621 1.00 55.97 96 SER A O 1
ATOM 796 N N . ALA A 1 97 ? 4.942 -12.211 20.641 1.00 58.94 97 ALA A N 1
ATOM 797 C CA . ALA A 1 97 ? 4.627 -10.822 20.983 1.00 58.94 97 ALA A CA 1
ATOM 798 C C . ALA A 1 97 ? 3.120 -10.536 20.863 1.00 58.94 97 ALA A C 1
ATOM 800 O O . ALA A 1 97 ? 2.544 -9.895 21.745 1.00 58.94 97 ALA A O 1
ATOM 801 N N . ILE A 1 98 ? 2.470 -11.070 19.823 1.00 58.69 98 ILE A N 1
ATOM 802 C CA . ILE A 1 98 ? 1.024 -10.919 19.592 1.00 58.69 98 ILE A CA 1
ATOM 803 C C . ILE A 1 98 ? 0.223 -11.618 20.693 1.00 58.69 98 ILE A C 1
ATOM 805 O O . ILE A 1 98 ? -0.651 -10.995 21.296 1.00 58.69 98 ILE A O 1
ATOM 809 N N . GLY A 1 99 ? 0.563 -12.869 21.025 1.00 56.97 99 GLY A N 1
ATOM 810 C CA . GLY A 1 99 ? -0.142 -13.633 22.062 1.00 56.97 99 GLY A CA 1
ATOM 811 C C . GLY A 1 99 ? -0.151 -12.939 23.430 1.00 56.97 99 GLY A C 1
ATOM 812 O O . GLY A 1 99 ? -1.195 -12.853 24.075 1.00 56.97 99 GLY A O 1
ATOM 813 N N . ARG A 1 100 ? 0.986 -12.354 23.839 1.00 61.62 100 ARG A N 1
ATOM 814 C CA . ARG A 1 100 ? 1.094 -11.593 25.098 1.00 61.62 100 ARG A CA 1
ATOM 815 C C . ARG A 1 100 ? 0.231 -10.332 25.095 1.00 61.62 100 ARG A C 1
ATOM 817 O O . ARG A 1 100 ? -0.398 -10.014 26.102 1.00 61.62 100 ARG A O 1
ATOM 824 N N . ARG A 1 101 ? 0.171 -9.622 23.965 1.00 60.66 101 ARG A N 1
ATOM 825 C CA . ARG A 1 101 ? -0.591 -8.370 23.854 1.00 60.66 101 ARG A CA 1
ATOM 826 C C . ARG A 1 101 ? -2.097 -8.619 23.801 1.00 60.66 101 ARG A C 1
ATOM 828 O O . ARG A 1 101 ? -2.838 -7.919 24.482 1.00 60.66 101 ARG A O 1
ATOM 835 N N . ILE A 1 102 ? -2.539 -9.662 23.094 1.00 61.88 102 I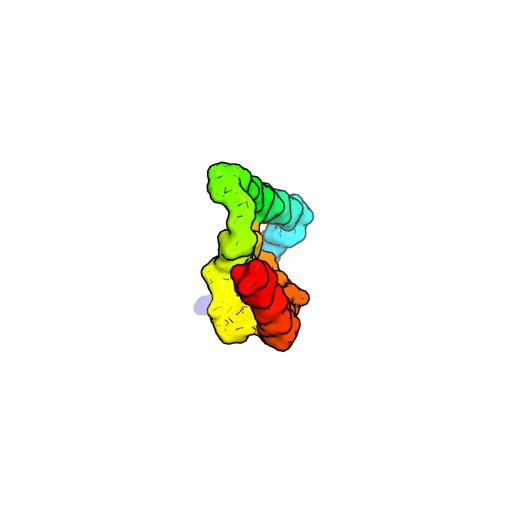LE A N 1
ATOM 836 C CA . ILE A 1 102 ? -3.947 -10.087 23.078 1.00 61.88 102 ILE A CA 1
ATOM 837 C C . ILE A 1 102 ? -4.396 -10.516 24.478 1.00 61.88 102 ILE A C 1
ATOM 839 O O . ILE A 1 102 ? -5.450 -10.081 24.928 1.00 61.88 102 ILE A O 1
ATOM 843 N N . GLN A 1 103 ? -3.593 -11.299 25.209 1.00 59.84 103 GLN A N 1
ATOM 844 C CA . GLN A 1 103 ? -3.922 -11.659 26.594 1.00 59.84 103 GLN A CA 1
ATOM 845 C C . GLN A 1 103 ? -4.047 -10.437 27.510 1.00 59.84 103 GLN A C 1
ATOM 847 O O . GLN A 1 103 ? -4.945 -10.401 28.348 1.00 59.84 103 GLN A O 1
ATOM 852 N N . SER A 1 104 ? -3.184 -9.431 27.343 1.00 60.34 104 SER A N 1
ATOM 853 C CA . SER A 1 104 ? -3.273 -8.177 28.098 1.00 60.34 104 SER A CA 1
ATOM 854 C C . SER A 1 104 ? -4.568 -7.416 27.802 1.00 60.34 104 SER A C 1
ATOM 856 O O . SER A 1 104 ? -5.199 -6.918 28.728 1.00 60.34 104 SER A O 1
ATOM 858 N N . VAL A 1 105 ? -4.981 -7.348 26.532 1.00 60.19 105 VAL A N 1
ATOM 859 C CA . VAL A 1 105 ? -6.239 -6.699 26.125 1.00 60.19 105 VAL A CA 1
ATOM 860 C C . VAL A 1 105 ? -7.451 -7.479 26.637 1.00 60.19 105 VAL A C 1
ATOM 862 O O . VAL A 1 105 ? -8.378 -6.885 27.172 1.00 60.19 105 VAL A O 1
ATOM 865 N N . LEU A 1 106 ? -7.437 -8.811 26.545 1.00 58.50 106 LEU A N 1
ATOM 866 C CA . LEU A 1 106 ? -8.513 -9.655 27.072 1.00 58.50 106 LEU A CA 1
ATOM 867 C C . LEU A 1 106 ? -8.642 -9.556 28.595 1.00 58.50 106 LEU A C 1
ATOM 869 O O . LEU A 1 106 ? -9.757 -9.610 29.100 1.00 58.50 106 LEU A O 1
ATOM 873 N N . LYS A 1 107 ? -7.529 -9.400 29.324 1.00 55.69 107 LYS A N 1
ATOM 874 C CA . LYS A 1 107 ? -7.553 -9.122 30.767 1.00 55.69 107 LYS A CA 1
ATOM 875 C C . LYS A 1 107 ? -8.210 -7.780 31.073 1.00 55.69 107 LYS A C 1
ATOM 877 O O . LYS A 1 107 ? -9.067 -7.738 31.939 1.00 55.69 107 LYS A O 1
ATOM 882 N N . PHE A 1 108 ? -7.861 -6.739 30.320 1.00 57.94 108 PHE A N 1
ATOM 883 C CA . PHE A 1 108 ? -8.428 -5.399 30.483 1.00 57.94 108 PHE A CA 1
ATOM 884 C C . PHE A 1 108 ? -9.940 -5.336 30.202 1.00 57.94 108 PHE A C 1
ATOM 886 O O . PHE A 1 108 ? -10.632 -4.516 30.776 1.00 57.94 108 PHE A O 1
ATOM 893 N N . ILE A 1 109 ? -10.466 -6.202 29.328 1.00 52.81 109 ILE A N 1
ATOM 894 C CA . ILE A 1 109 ? -11.914 -6.300 29.047 1.00 52.81 109 ILE A CA 1
ATOM 895 C C . ILE A 1 109 ? -12.666 -7.074 30.149 1.00 52.81 109 ILE A C 1
ATOM 897 O O . ILE A 1 109 ? -13.890 -7.004 30.231 1.00 52.81 109 ILE A O 1
ATOM 901 N N . LYS A 1 110 ? -11.951 -7.871 30.951 1.00 51.56 110 LYS A N 1
ATOM 902 C CA . LYS A 1 110 ? -12.531 -8.748 31.979 1.00 51.56 110 LYS A CA 1
ATOM 903 C C . LYS A 1 110 ? -12.567 -8.110 33.376 1.00 51.56 110 LYS A C 1
ATOM 905 O O . LYS A 1 110 ? -13.180 -8.707 34.258 1.00 51.56 110 LYS A O 1
ATOM 910 N N . GLU A 1 111 ? -11.890 -6.976 33.559 1.00 45.25 111 GLU A N 1
ATOM 911 C CA . GLU A 1 111 ? -12.001 -6.067 34.716 1.00 45.25 111 GLU A CA 1
ATOM 912 C C . GLU A 1 111 ? -13.137 -5.062 34.494 1.00 45.25 111 GLU A C 1
ATOM 914 O O . GLU A 1 111 ? -13.845 -4.774 35.485 1.00 45.25 111 GLU A O 1
#

Secondary structure (DSSP, 8-state):
--HHHHHHHHHHHHHHHHHHHHHHTSHHHHHHHHHHHHHHHHHHHHHHHHHHHHH---GGGGEEEEETTEEEEGGGGGS-HHHHHHHHHHH---HHHHHHHHHHHHHHHH-

Sequence (111 aa):
MNFKSLCFIILNLLLNVIVVVAFTNSPQWVMQRKSDRYKFNERCMNRQKDELERFGVQPLRAVVAVKNSSLWLRCFECLHPDDADELEDKWKPSPSAIGRRIQSVLKFIKE